Protein AF-A0A3E0PW91-F1 (afdb_monomer_lite)

Radius of gyration: 17.01 Å; chains: 1; bounding box: 28×36×46 Å

pLDDT: mean 74.38, std 12.46, range [48.28, 91.19]

Secondary structure (DSSP, 8-state):
-HHHHHHHHHHHHHHTTTS---B-HHHHHHHTSS-HHHHHHHHHHHTTSPBP-PPPHHHHHHHHHHHSPP---

Sequence (73 aa):
MAARQAKTRAWWDTAAARYDLFVSDLVIEERSAGDPSAAQERLDVIDTVPLLETPDDETRSEVENLSSPPGGR

Foldseek 3Di:
DVVVVVVVVVCLVCVVVPDQFEDEPVVLVVLCPDDNVSSVVVCVSCVPHHHDPDPPPVVVVVVVVVPDDPDDD

Structure (mmCIF, N/CA/C/O backbone):
data_AF-A0A3E0PW91-F1
#
_entry.id   AF-A0A3E0PW91-F1
#
loop_
_atom_site.group_PDB
_atom_site.id
_atom_site.type_symbol
_atom_site.label_atom_id
_atom_site.label_alt_id
_atom_site.label_comp_id
_atom_site.label_asym_id
_atom_site.label_entity_id
_atom_site.label_seq_id
_atom_site.pdbx_PDB_ins_code
_atom_site.Cartn_x
_atom_site.Cartn_y
_atom_site.Cartn_z
_atom_site.occupancy
_atom_site.B_iso_or_equiv
_atom_site.auth_seq_id
_atom_site.auth_comp_id
_atom_site.auth_asym_id
_atom_site.auth_atom_id
_atom_site.pdbx_PDB_model_num
ATOM 1 N N . MET A 1 1 ? 19.831 7.658 -10.285 1.00 61.84 1 MET A N 1
ATOM 2 C CA . MET A 1 1 ? 18.579 7.510 -9.502 1.00 61.84 1 MET A CA 1
ATOM 3 C C . MET A 1 1 ? 17.728 6.292 -9.900 1.00 61.84 1 MET A C 1
ATOM 5 O O . MET A 1 1 ? 17.078 5.742 -9.021 1.00 61.84 1 MET A O 1
ATOM 9 N N . ALA A 1 2 ? 17.790 5.784 -11.141 1.00 69.81 2 ALA A N 1
ATOM 10 C CA . ALA A 1 2 ? 16.977 4.643 -11.603 1.00 69.81 2 ALA A CA 1
ATOM 11 C C . ALA A 1 2 ? 17.203 3.304 -10.859 1.00 69.81 2 ALA A C 1
ATOM 13 O O . ALA A 1 2 ? 16.250 2.579 -10.593 1.00 69.81 2 ALA A O 1
ATOM 14 N N . ALA A 1 3 ? 18.439 2.989 -10.449 1.00 80.25 3 ALA A N 1
ATOM 15 C CA . ALA A 1 3 ? 18.744 1.713 -9.785 1.00 80.25 3 ALA A CA 1
ATOM 16 C C . ALA A 1 3 ? 18.034 1.529 -8.428 1.00 80.25 3 ALA A C 1
ATOM 18 O O . ALA A 1 3 ? 17.741 0.404 -8.035 1.00 80.25 3 ALA A O 1
ATOM 19 N N . ARG A 1 4 ? 17.744 2.622 -7.707 1.00 80.44 4 ARG A N 1
ATOM 20 C CA . ARG A 1 4 ? 17.003 2.563 -6.435 1.00 80.44 4 ARG A CA 1
ATOM 21 C C . ARG A 1 4 ? 15.530 2.244 -6.680 1.00 80.44 4 ARG A C 1
ATOM 23 O O . ARG A 1 4 ? 15.007 1.335 -6.054 1.00 80.44 4 ARG A O 1
ATOM 30 N N . GLN A 1 5 ? 14.913 2.919 -7.650 1.00 80.69 5 GLN A N 1
ATOM 31 C CA . GLN A 1 5 ? 13.522 2.670 -8.037 1.00 80.69 5 GLN A CA 1
ATOM 32 C C . GLN A 1 5 ? 13.325 1.239 -8.551 1.00 80.69 5 GLN A C 1
ATOM 34 O O . GLN A 1 5 ? 12.367 0.579 -8.165 1.00 80.69 5 GLN A O 1
ATOM 39 N N . ALA A 1 6 ? 14.260 0.732 -9.361 1.00 84.38 6 ALA A N 1
ATOM 40 C CA . ALA A 1 6 ? 14.221 -0.644 -9.851 1.00 84.38 6 ALA A CA 1
ATOM 41 C C . ALA A 1 6 ? 14.281 -1.670 -8.708 1.00 84.38 6 ALA A C 1
ATOM 43 O O . ALA A 1 6 ? 13.511 -2.626 -8.702 1.00 84.38 6 ALA A O 1
ATOM 44 N N . LYS A 1 7 ? 15.143 -1.442 -7.706 1.00 86.31 7 LYS A N 1
ATOM 45 C CA . LYS A 1 7 ? 15.215 -2.300 -6.514 1.00 86.31 7 LYS A CA 1
ATOM 46 C C . LYS A 1 7 ? 13.923 -2.271 -5.702 1.00 86.31 7 LYS A C 1
ATOM 48 O O . LYS A 1 7 ? 13.471 -3.322 -5.269 1.00 86.31 7 LYS A O 1
ATOM 53 N N . THR A 1 8 ? 13.327 -1.094 -5.515 1.00 83.56 8 THR A N 1
ATOM 54 C CA . THR A 1 8 ? 12.053 -0.964 -4.799 1.00 83.56 8 THR A CA 1
ATOM 55 C C . THR A 1 8 ? 10.930 -1.707 -5.523 1.00 83.56 8 THR A C 1
ATOM 57 O O . THR A 1 8 ? 10.206 -2.452 -4.878 1.00 83.56 8 THR A O 1
ATOM 60 N N . ARG A 1 9 ? 10.822 -1.582 -6.854 1.00 84.56 9 ARG A N 1
ATOM 61 C CA . ARG A 1 9 ? 9.810 -2.304 -7.651 1.00 84.56 9 ARG A CA 1
ATOM 62 C C . ARG A 1 9 ? 9.978 -3.822 -7.565 1.00 84.56 9 ARG A C 1
ATOM 64 O O . ARG A 1 9 ? 9.043 -4.508 -7.184 1.00 84.56 9 ARG A O 1
ATOM 71 N N . ALA A 1 10 ? 11.196 -4.317 -7.789 1.00 88.12 10 ALA A N 1
ATOM 72 C CA . ALA A 1 10 ? 11.486 -5.750 -7.713 1.00 88.12 10 ALA A CA 1
ATOM 73 C C . ALA A 1 10 ? 11.205 -6.351 -6.323 1.00 88.12 10 ALA A C 1
ATOM 75 O O . ALA A 1 10 ? 10.892 -7.534 -6.199 1.00 88.12 10 ALA A O 1
ATOM 76 N N . TRP A 1 11 ? 11.333 -5.549 -5.261 1.00 91.19 11 TRP A N 1
ATOM 77 C CA . TRP A 1 11 ? 10.930 -5.980 -3.929 1.00 91.19 11 TRP A CA 1
ATOM 78 C C . TRP A 1 11 ? 9.408 -6.140 -3.837 1.00 91.19 11 TRP A C 1
ATOM 80 O O . TRP A 1 11 ? 8.959 -7.220 -3.459 1.00 91.19 11 TRP A O 1
ATOM 90 N N . TRP A 1 12 ? 8.638 -5.123 -4.247 1.00 87.44 12 TRP A N 1
ATOM 91 C CA . TRP A 1 12 ? 7.168 -5.143 -4.211 1.00 87.44 12 TRP A CA 1
ATOM 92 C C . TRP A 1 12 ? 6.574 -6.320 -4.987 1.00 87.44 12 TRP A C 1
ATOM 94 O O . TRP A 1 12 ? 5.693 -6.992 -4.458 1.00 87.44 12 TRP A O 1
ATOM 104 N N . ASP A 1 13 ? 7.141 -6.658 -6.150 1.00 87.88 13 ASP A N 1
ATOM 105 C CA . ASP A 1 13 ? 6.712 -7.804 -6.970 1.00 87.88 13 ASP A CA 1
ATOM 106 C C . ASP A 1 13 ? 6.768 -9.149 -6.221 1.00 87.88 13 ASP A C 1
ATOM 108 O O . ASP A 1 13 ? 6.103 -10.112 -6.594 1.00 87.88 13 ASP A O 1
ATOM 112 N N . THR A 1 14 ? 7.585 -9.242 -5.167 1.00 90.31 14 THR A N 1
ATOM 113 C CA . THR A 1 14 ? 7.797 -10.484 -4.406 1.00 90.31 14 THR A CA 1
ATOM 114 C C . THR A 1 14 ? 7.388 -10.391 -2.940 1.00 90.31 14 THR A C 1
ATOM 116 O O . THR A 1 14 ? 7.433 -11.399 -2.234 1.00 90.31 14 THR A O 1
ATOM 119 N N . ALA A 1 15 ? 7.009 -9.204 -2.466 1.00 88.31 15 ALA A N 1
ATOM 120 C CA . ALA A 1 15 ? 6.763 -8.943 -1.055 1.00 88.31 15 ALA A CA 1
ATOM 121 C C . ALA A 1 15 ? 5.489 -9.637 -0.559 1.00 88.31 15 ALA A C 1
ATOM 123 O O . ALA A 1 15 ? 5.544 -10.309 0.466 1.00 88.31 15 ALA A O 1
ATOM 124 N N . ALA A 1 16 ? 4.399 -9.579 -1.331 1.00 85.00 16 ALA A N 1
ATOM 125 C CA . ALA A 1 16 ? 3.114 -10.190 -0.968 1.00 85.00 16 ALA A CA 1
ATOM 126 C C . ALA A 1 16 ? 3.177 -11.724 -0.834 1.00 85.00 16 ALA A C 1
ATOM 128 O O . ALA A 1 16 ? 2.375 -12.326 -0.134 1.00 85.00 16 ALA A O 1
ATOM 129 N N . ALA A 1 17 ? 4.147 -12.374 -1.488 1.00 88.19 17 ALA A N 1
ATOM 130 C CA . ALA A 1 17 ? 4.363 -13.816 -1.365 1.00 88.19 17 ALA A CA 1
ATOM 131 C C . ALA A 1 17 ? 5.218 -14.203 -0.143 1.00 88.19 17 ALA A C 1
ATOM 133 O O . ALA A 1 17 ? 5.349 -15.387 0.164 1.00 88.19 17 ALA A O 1
ATOM 134 N N . ARG A 1 18 ? 5.869 -13.232 0.508 1.00 90.88 18 ARG A N 1
AT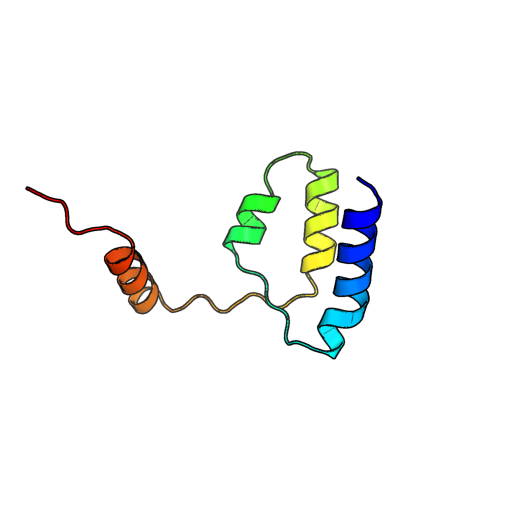OM 135 C CA . ARG A 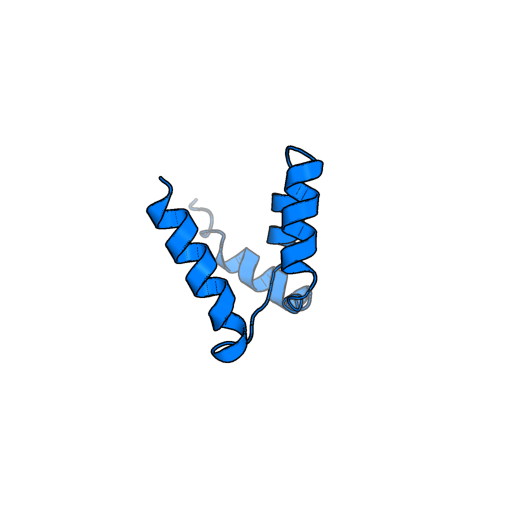1 18 ? 6.822 -13.457 1.608 1.00 90.88 18 ARG A CA 1
ATOM 136 C C . ARG A 1 18 ? 6.363 -12.859 2.935 1.00 90.88 18 ARG A C 1
ATOM 138 O O . ARG A 1 18 ? 6.849 -13.298 3.972 1.00 90.88 18 ARG A O 1
ATOM 145 N N . TYR A 1 19 ? 5.490 -11.859 2.891 1.00 86.81 19 TYR A N 1
ATOM 146 C CA . TYR A 1 19 ? 5.056 -11.074 4.037 1.00 86.81 19 TYR A CA 1
ATOM 147 C C . TYR A 1 19 ? 3.573 -10.738 3.920 1.00 86.81 19 TYR A C 1
ATOM 149 O O . TYR A 1 19 ? 3.082 -10.499 2.816 1.00 86.81 19 TYR A O 1
ATOM 157 N N . ASP A 1 20 ? 2.918 -10.612 5.070 1.00 87.00 20 ASP A N 1
ATOM 158 C CA . ASP A 1 20 ? 1.621 -9.954 5.164 1.00 87.00 20 ASP A CA 1
ATOM 159 C C . ASP A 1 20 ? 1.843 -8.440 5.111 1.00 87.00 20 ASP A C 1
ATOM 161 O O . ASP A 1 20 ? 2.559 -7.860 5.934 1.00 87.00 20 ASP A O 1
ATOM 165 N N . LEU A 1 21 ? 1.296 -7.809 4.078 1.00 87.44 21 LEU A N 1
ATOM 166 C CA . LEU A 1 21 ? 1.478 -6.387 3.816 1.00 87.44 21 LEU A CA 1
ATOM 167 C C . LEU A 1 21 ? 0.301 -5.605 4.385 1.00 87.44 21 LEU A C 1
ATOM 169 O O . LEU A 1 21 ? -0.844 -6.009 4.215 1.00 87.44 21 LEU A O 1
ATOM 173 N N . PHE A 1 22 ? 0.599 -4.462 5.000 1.00 87.50 22 PHE A N 1
ATOM 174 C CA . PHE A 1 22 ? -0.403 -3.541 5.521 1.00 87.50 22 PHE A CA 1
ATOM 175 C C . PHE A 1 22 ? -0.018 -2.094 5.218 1.00 87.50 22 PHE A C 1
ATOM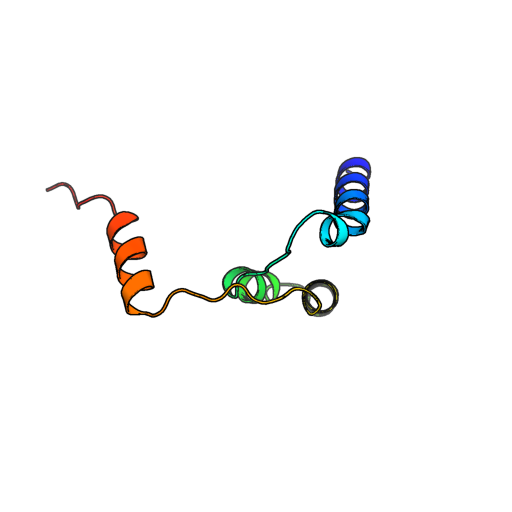 177 O O . PHE A 1 22 ? 1.170 -1.759 5.150 1.00 87.50 22 PHE A O 1
ATOM 184 N N . VAL A 1 23 ? -1.020 -1.231 5.066 1.00 86.38 23 VAL A N 1
ATOM 185 C CA . VAL A 1 23 ? -0.851 0.220 4.927 1.00 86.38 23 VAL A CA 1
ATOM 186 C C . VAL A 1 23 ? -1.566 0.946 6.066 1.00 86.38 23 VAL A C 1
ATOM 188 O O . VAL A 1 23 ? -2.588 0.482 6.540 1.00 86.38 23 VAL A O 1
ATOM 191 N N . SER A 1 24 ? -1.023 2.061 6.551 1.00 84.81 24 SER A N 1
ATOM 192 C CA . SER A 1 24 ? -1.665 2.881 7.592 1.00 84.81 24 SER A CA 1
ATOM 193 C C . SER A 1 24 ? -2.462 4.025 6.966 1.00 84.81 24 SER A C 1
ATOM 195 O O . SER A 1 24 ? -2.030 4.581 5.954 1.00 84.81 24 SER A O 1
ATOM 197 N N . ASP A 1 25 ? -3.549 4.441 7.621 1.00 80.50 25 ASP A N 1
ATOM 198 C CA . ASP A 1 25 ? -4.339 5.624 7.246 1.00 80.50 25 ASP A CA 1
ATOM 199 C C . ASP A 1 25 ? -3.476 6.878 7.090 1.00 80.50 25 ASP A C 1
ATOM 201 O O . ASP A 1 25 ? -3.649 7.640 6.144 1.00 80.50 25 ASP A O 1
ATOM 205 N N . LEU A 1 26 ? -2.460 7.045 7.942 1.00 80.75 26 LEU A N 1
ATOM 206 C CA . LEU A 1 26 ? -1.546 8.185 7.862 1.00 80.75 26 LEU A CA 1
ATOM 207 C C . LEU A 1 26 ? -0.799 8.232 6.520 1.00 80.75 26 LEU A C 1
ATOM 209 O O . LEU A 1 26 ? -0.552 9.305 5.974 1.00 80.75 26 LEU A O 1
ATOM 213 N N . VAL A 1 27 ? -0.449 7.069 5.963 1.00 80.88 27 VAL A N 1
ATOM 214 C CA . VAL A 1 27 ? 0.207 6.985 4.651 1.00 80.88 27 VAL A CA 1
ATOM 215 C C . VAL A 1 27 ? -0.779 7.341 3.542 1.00 80.88 27 VAL A C 1
ATOM 217 O O . VAL A 1 27 ? -0.383 7.971 2.565 1.00 80.88 27 VAL A O 1
ATOM 220 N N . ILE A 1 28 ? -2.055 6.982 3.677 1.00 78.62 28 ILE A N 1
ATOM 221 C CA . ILE A 1 28 ? -3.097 7.363 2.715 1.00 78.62 28 ILE A CA 1
ATOM 222 C C . ILE A 1 28 ? -3.290 8.886 2.737 1.00 78.62 28 ILE A C 1
ATOM 224 O O . ILE A 1 28 ? -3.241 9.529 1.684 1.00 78.62 28 ILE A O 1
ATOM 228 N N . GLU A 1 29 ? -3.408 9.473 3.929 1.00 78.50 29 GLU A N 1
ATOM 229 C CA . GLU A 1 29 ? -3.536 10.918 4.123 1.00 78.50 29 GLU A CA 1
ATOM 230 C C . GLU A 1 29 ? -2.323 11.677 3.569 1.00 78.50 29 GLU A C 1
ATOM 232 O O . GLU A 1 29 ? -2.481 12.592 2.760 1.00 78.50 29 GLU A O 1
ATOM 237 N N . GLU A 1 30 ? -1.099 11.263 3.906 1.00 77.19 30 GLU A N 1
ATOM 238 C CA . GLU A 1 30 ? 0.124 11.928 3.443 1.00 77.19 30 GLU A CA 1
ATOM 239 C C . GLU A 1 30 ? 0.285 11.850 1.914 1.00 77.19 30 GLU A C 1
ATOM 241 O O . GLU A 1 30 ? 0.749 12.797 1.274 1.00 77.19 30 GLU A O 1
ATOM 246 N N . ARG A 1 31 ? -0.119 10.734 1.290 1.00 67.62 31 ARG A N 1
ATOM 247 C CA . ARG A 1 31 ? 0.047 10.523 -0.161 1.00 67.62 31 ARG A CA 1
ATOM 248 C C . ARG A 1 31 ? -0.993 11.224 -1.017 1.00 67.62 31 ARG A C 1
ATOM 250 O O . ARG A 1 31 ? -0.744 11.365 -2.220 1.00 67.62 31 ARG A O 1
ATOM 257 N N . SER A 1 32 ? -2.085 11.676 -0.407 1.00 65.50 32 SER A N 1
ATOM 258 C CA . SER A 1 32 ? -3.125 12.482 -1.049 1.00 65.50 32 SER A CA 1
ATOM 259 C C . SER A 1 32 ? -2.677 13.923 -1.343 1.00 65.50 32 SER A C 1
ATOM 261 O O . SER A 1 32 ? -3.256 14.588 -2.202 1.00 65.50 32 SER A O 1
ATOM 263 N N . ALA A 1 33 ? -1.604 14.398 -0.699 1.00 65.62 33 ALA A N 1
ATOM 264 C CA . ALA A 1 33 ? -1.037 15.716 -0.950 1.00 65.62 33 ALA A CA 1
ATOM 265 C C . ALA A 1 33 ? -0.130 15.724 -2.199 1.00 65.62 33 ALA A C 1
ATOM 267 O O . ALA A 1 33 ? 0.770 14.893 -2.349 1.00 65.62 33 ALA A O 1
ATOM 268 N N . GLY A 1 34 ? -0.330 16.698 -3.093 1.00 69.00 34 GLY A N 1
ATOM 269 C CA . GLY A 1 34 ? 0.512 16.918 -4.276 1.00 69.00 34 GLY A CA 1
ATOM 270 C C . GLY A 1 34 ? -0.241 16.782 -5.600 1.00 69.00 34 GLY A C 1
ATOM 271 O O . GLY A 1 34 ? -1.404 17.161 -5.692 1.00 69.00 34 GLY A O 1
ATOM 272 N N . ASP A 1 35 ? 0.441 16.292 -6.641 1.00 79.31 35 ASP A N 1
ATOM 273 C CA . ASP A 1 35 ? -0.161 16.099 -7.966 1.00 79.31 35 ASP A CA 1
ATOM 274 C C . ASP A 1 35 ? -1.265 15.022 -7.916 1.00 79.31 35 ASP A C 1
ATOM 276 O O . ASP A 1 35 ? -0.959 13.878 -7.558 1.00 79.31 35 ASP A O 1
ATOM 280 N N . PRO A 1 36 ? -2.522 15.351 -8.274 1.00 77.06 36 PRO A N 1
ATOM 281 C CA . PRO A 1 36 ? -3.648 14.426 -8.153 1.00 77.06 36 PRO A CA 1
ATOM 282 C C . PRO A 1 36 ? -3.510 13.160 -9.003 1.00 77.06 36 PRO A C 1
ATOM 284 O O . PRO A 1 36 ? -3.916 12.090 -8.561 1.00 77.06 36 PRO A O 1
ATOM 287 N N . SER A 1 37 ? -2.910 13.252 -10.197 1.00 80.38 37 SER A N 1
ATOM 288 C CA . SER A 1 37 ? -2.720 12.093 -11.081 1.00 80.38 37 SER A CA 1
ATOM 289 C C . SER A 1 37 ? -1.720 11.120 -10.469 1.00 80.38 37 SER A C 1
ATOM 291 O O . SER A 1 37 ? -1.989 9.928 -10.346 1.00 80.38 37 SER A O 1
ATOM 293 N N . ALA A 1 38 ? -0.581 11.637 -10.011 1.00 76.25 38 ALA A N 1
ATOM 294 C CA . ALA A 1 38 ? 0.432 10.824 -9.356 1.00 76.25 38 ALA A CA 1
ATOM 295 C C . ALA A 1 38 ? -0.038 10.301 -7.989 1.00 76.25 38 ALA A C 1
ATOM 297 O O . ALA A 1 38 ? 0.432 9.255 -7.544 1.00 76.25 38 ALA A O 1
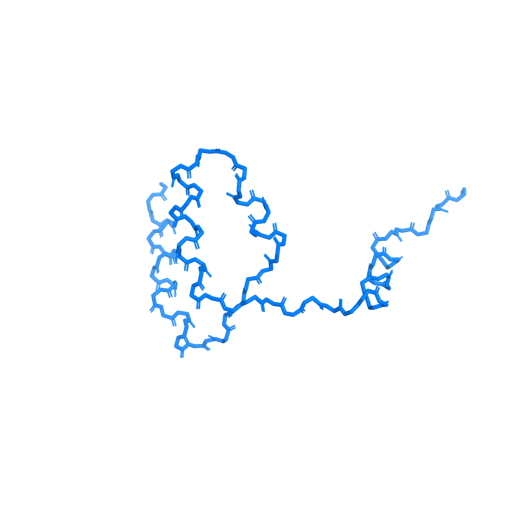ATOM 298 N N . ALA A 1 39 ? -0.906 11.033 -7.283 1.00 79.25 39 ALA A N 1
ATOM 299 C CA . ALA A 1 39 ? -1.530 10.569 -6.048 1.00 79.25 39 ALA A CA 1
ATOM 300 C C . ALA A 1 39 ? -2.463 9.391 -6.316 1.00 79.25 39 ALA A C 1
ATOM 302 O O . ALA A 1 39 ? -2.317 8.366 -5.655 1.00 79.25 39 ALA A O 1
ATOM 303 N N . GLN A 1 40 ? -3.322 9.492 -7.332 1.00 79.12 40 GLN A N 1
ATOM 304 C CA . GLN A 1 40 ? -4.220 8.409 -7.716 1.00 79.12 40 GLN A CA 1
ATOM 305 C C . GLN A 1 40 ? -3.450 7.144 -8.108 1.00 79.12 40 GLN A C 1
ATOM 307 O O . GLN A 1 40 ? -3.725 6.081 -7.569 1.00 79.12 40 GLN A O 1
ATOM 312 N N . GLU A 1 41 ? -2.401 7.263 -8.928 1.00 80.25 41 GLU A N 1
ATOM 313 C CA . GLU A 1 41 ? -1.553 6.114 -9.285 1.00 80.25 41 GLU A CA 1
ATOM 314 C C . GLU A 1 41 ? -0.926 5.430 -8.057 1.00 80.25 41 GLU A C 1
ATOM 316 O O . GLU A 1 41 ? -0.743 4.215 -8.041 1.00 80.25 41 GLU A O 1
ATOM 321 N N . ARG A 1 42 ? -0.579 6.194 -7.009 1.00 81.44 42 ARG A N 1
ATOM 322 C CA . ARG A 1 42 ? -0.064 5.623 -5.754 1.00 81.44 42 ARG A CA 1
ATOM 323 C C . ARG A 1 42 ? -1.161 4.945 -4.943 1.00 81.44 42 ARG A C 1
ATOM 325 O O . ARG A 1 42 ? -0.875 3.911 -4.346 1.00 81.44 42 ARG A O 1
ATOM 332 N N . LEU A 1 43 ? -2.355 5.536 -4.902 1.00 76.38 43 LEU A N 1
ATOM 333 C CA . LEU A 1 43 ? -3.518 5.005 -4.192 1.00 76.38 43 LEU A CA 1
ATOM 334 C C . LEU A 1 43 ? -3.979 3.682 -4.815 1.00 76.38 43 LEU A C 1
ATOM 336 O O . LEU A 1 43 ? -4.138 2.707 -4.092 1.00 76.38 43 LEU A O 1
ATOM 340 N N . ASP A 1 44 ? -4.054 3.601 -6.144 1.00 81.31 44 ASP A N 1
ATOM 341 C CA . ASP A 1 44 ? -4.470 2.389 -6.863 1.00 81.31 44 ASP A CA 1
ATOM 342 C C . ASP A 1 44 ? -3.546 1.188 -6.579 1.00 81.31 44 ASP A C 1
ATOM 344 O O . ASP A 1 44 ? -3.985 0.042 -6.520 1.00 81.31 44 ASP A O 1
ATOM 348 N N . VAL A 1 45 ? -2.247 1.435 -6.372 1.00 78.31 45 VAL A N 1
ATOM 349 C CA . VAL A 1 45 ? -1.274 0.381 -6.037 1.00 78.31 45 VAL A CA 1
ATOM 350 C C . VAL A 1 45 ? -1.466 -0.136 -4.610 1.00 78.31 45 VAL A C 1
ATOM 352 O O . VAL A 1 45 ? -1.296 -1.332 -4.368 1.00 78.31 45 VAL A O 1
ATOM 355 N N . ILE A 1 46 ? -1.805 0.742 -3.663 1.00 80.62 46 ILE A N 1
ATOM 356 C CA . ILE A 1 46 ? -1.981 0.368 -2.252 1.00 80.62 46 ILE A CA 1
ATOM 357 C C . ILE A 1 46 ? -3.402 -0.096 -1.921 1.00 80.62 46 ILE A C 1
ATOM 359 O O . ILE A 1 46 ? -3.576 -0.706 -0.877 1.00 80.62 46 ILE A O 1
ATOM 363 N N . ASP A 1 47 ? -4.385 0.118 -2.800 1.00 80.12 47 ASP A N 1
ATOM 364 C CA . ASP A 1 47 ? -5.786 -0.301 -2.605 1.00 80.12 47 ASP A CA 1
ATOM 365 C C . ASP A 1 47 ? -5.931 -1.824 -2.421 1.00 80.12 47 ASP A C 1
ATOM 367 O O . ASP A 1 47 ? -6.812 -2.320 -1.725 1.00 80.12 47 ASP A O 1
ATOM 371 N N . THR A 1 48 ? -5.003 -2.594 -2.996 1.00 80.75 48 THR A N 1
ATOM 372 C CA . THR A 1 48 ? -4.936 -4.055 -2.817 1.00 80.75 48 THR A CA 1
ATOM 373 C C . THR A 1 48 ? -4.292 -4.500 -1.498 1.00 80.75 48 THR A C 1
ATOM 375 O O . THR A 1 48 ? -4.309 -5.692 -1.183 1.00 80.75 48 THR A O 1
ATOM 378 N N . VAL A 1 49 ? -3.708 -3.573 -0.733 1.00 85.31 49 VAL A N 1
ATOM 379 C CA . VAL A 1 49 ? -3.015 -3.847 0.529 1.00 85.31 49 VAL A CA 1
ATOM 380 C C . VAL A 1 49 ? -3.968 -3.560 1.695 1.00 85.31 49 VAL A C 1
ATOM 382 O O . VAL A 1 49 ? -4.467 -2.442 1.800 1.00 85.31 49 VAL A O 1
ATOM 385 N N . PRO A 1 50 ? -4.209 -4.528 2.598 1.00 85.44 50 PRO A N 1
ATOM 386 C CA . PRO A 1 50 ? -5.060 -4.323 3.763 1.00 85.44 50 PRO A CA 1
ATOM 387 C C . PRO A 1 50 ? -4.648 -3.108 4.600 1.00 85.44 50 PRO A C 1
ATOM 389 O O . PRO A 1 50 ? -3.461 -2.851 4.824 1.00 85.44 50 PRO A O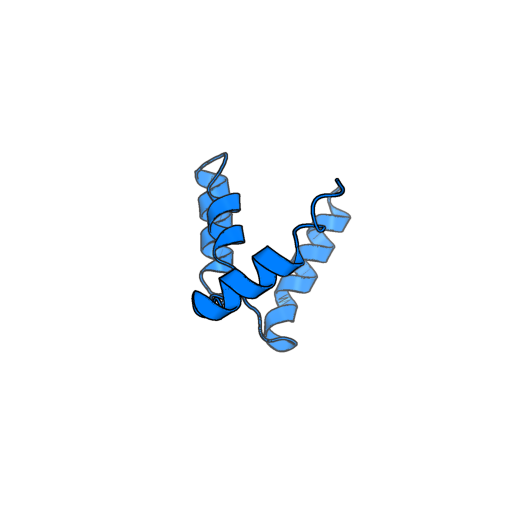 1
ATOM 392 N N . LEU A 1 51 ? -5.639 -2.382 5.109 1.00 84.94 51 LEU A N 1
ATOM 393 C CA . LEU A 1 51 ? -5.399 -1.322 6.073 1.00 84.94 51 LEU A CA 1
ATOM 394 C C . LEU A 1 51 ? -4.984 -1.939 7.415 1.00 84.94 51 LEU A C 1
ATOM 396 O O . LEU A 1 51 ? -5.589 -2.906 7.879 1.00 84.94 51 LEU A O 1
ATOM 400 N N . LEU A 1 52 ? -3.941 -1.389 8.027 1.00 83.25 52 LEU A N 1
ATOM 401 C CA . LEU A 1 52 ? -3.529 -1.748 9.372 1.00 83.25 52 LEU A CA 1
ATOM 402 C C . LEU A 1 52 ? -4.650 -1.345 10.333 1.00 83.25 52 LEU A C 1
ATOM 404 O O . LEU A 1 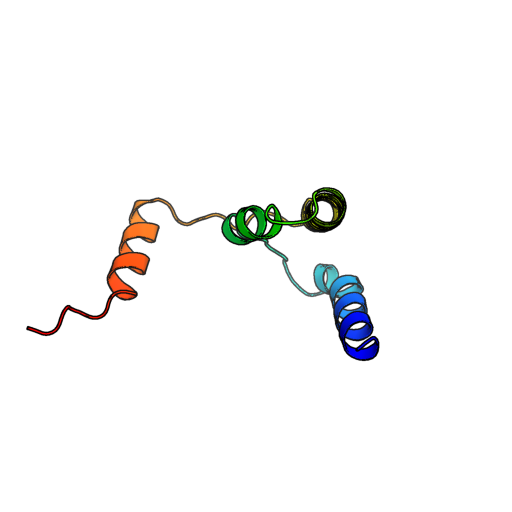52 ? -5.030 -0.174 10.371 1.00 83.25 52 LEU A O 1
ATOM 408 N N . GLU A 1 53 ? -5.156 -2.296 11.114 1.00 74.06 53 GLU A N 1
ATOM 409 C CA . GLU A 1 53 ? -6.118 -1.996 12.171 1.00 74.06 53 GLU A CA 1
ATOM 410 C C . GLU A 1 53 ? -5.472 -1.006 13.143 1.00 74.06 53 GLU A C 1
ATOM 412 O O . GLU A 1 53 ? -4.473 -1.300 13.806 1.00 74.06 53 GLU A O 1
ATOM 417 N N . THR A 1 54 ? -6.003 0.215 13.171 1.00 63.81 54 THR A N 1
ATOM 418 C CA . THR A 1 54 ? -5.582 1.192 14.165 1.00 63.81 54 THR A CA 1
ATOM 419 C C . THR A 1 54 ? -6.039 0.667 15.528 1.00 63.81 54 THR A C 1
ATOM 421 O O . THR A 1 54 ? -7.210 0.306 15.651 1.00 63.81 54 THR A O 1
ATOM 424 N N . PRO A 1 55 ? -5.162 0.639 16.550 1.00 59.75 55 PRO A N 1
ATOM 425 C CA . PRO A 1 55 ? -5.583 0.334 17.909 1.00 59.75 55 PRO A CA 1
ATOM 426 C C . PRO A 1 55 ? -6.756 1.232 18.316 1.00 59.75 55 PRO A C 1
ATOM 428 O O . PRO A 1 55 ? -6.765 2.413 17.954 1.00 59.75 55 PRO A O 1
ATOM 431 N N . ASP A 1 56 ? -7.712 0.702 19.078 1.00 61.03 56 ASP A N 1
ATOM 432 C CA . ASP A 1 56 ? -8.833 1.490 19.593 1.00 61.03 56 ASP A CA 1
ATOM 433 C C . ASP A 1 56 ? -8.332 2.758 20.309 1.00 61.03 56 ASP A C 1
ATOM 435 O O . ASP A 1 56 ? -7.200 2.808 20.802 1.00 61.03 56 ASP A O 1
ATOM 439 N N . ASP A 1 57 ? -9.173 3.790 20.383 1.00 58.34 57 ASP A N 1
ATOM 440 C CA . ASP A 1 57 ? -8.816 5.137 20.868 1.00 58.34 57 ASP A CA 1
ATOM 441 C C . ASP A 1 57 ? -8.113 5.129 22.248 1.00 58.34 57 ASP A C 1
ATOM 443 O O . ASP A 1 57 ? -7.189 5.900 22.512 1.00 58.34 57 ASP A O 1
ATOM 447 N N . GLU A 1 58 ? -8.469 4.163 23.100 1.00 56.91 58 GLU A N 1
ATOM 448 C CA . GLU A 1 58 ? -7.837 3.910 24.400 1.00 56.91 58 GLU A CA 1
ATOM 449 C C . GLU A 1 58 ? -6.344 3.548 24.272 1.00 56.91 58 GLU A C 1
ATOM 451 O O . GLU A 1 58 ? -5.498 4.086 24.984 1.00 56.91 58 GLU A O 1
ATOM 456 N N . THR A 1 59 ? -5.991 2.718 23.290 1.00 59.53 59 THR A N 1
ATOM 457 C CA . THR A 1 59 ? -4.604 2.306 23.026 1.00 59.53 59 THR A CA 1
ATOM 458 C C . THR A 1 59 ? -3.816 3.404 22.303 1.00 59.53 59 THR A C 1
ATOM 460 O O . THR A 1 59 ? -2.609 3.548 22.514 1.00 59.53 59 THR A O 1
ATOM 463 N N . ARG A 1 60 ? -4.488 4.222 21.477 1.00 54.31 60 ARG A N 1
ATOM 464 C CA . ARG A 1 60 ? -3.891 5.388 20.800 1.00 54.31 60 ARG A CA 1
ATOM 465 C C . ARG A 1 60 ? -3.468 6.477 21.796 1.00 54.31 60 ARG A C 1
ATOM 467 O O . ARG A 1 60 ? -2.386 7.043 21.654 1.00 54.31 60 ARG A O 1
ATOM 474 N N . SER A 1 61 ? -4.275 6.741 22.825 1.00 55.56 61 SER A N 1
ATOM 475 C CA . SER A 1 61 ? -3.937 7.712 23.878 1.00 55.56 61 SER A CA 1
ATOM 476 C C . SER A 1 61 ? -2.656 7.338 24.639 1.00 55.56 61 SER A C 1
ATOM 478 O O . SER A 1 61 ? -1.864 8.207 25.013 1.00 55.56 61 SER A O 1
ATOM 480 N N . GLU A 1 62 ? -2.409 6.042 24.837 1.00 57.12 62 GLU A N 1
ATOM 481 C CA . GLU A 1 62 ? -1.262 5.564 25.610 1.00 57.12 62 GLU A CA 1
ATOM 482 C C . GLU A 1 62 ? 0.072 5.702 24.855 1.00 57.12 62 GLU A C 1
ATOM 484 O O . GLU A 1 62 ? 1.081 6.101 25.442 1.00 57.12 62 GLU A O 1
ATOM 489 N N . VAL A 1 63 ? 0.078 5.479 23.534 1.00 61.94 63 VAL A N 1
ATOM 490 C CA . VAL A 1 63 ? 1.265 5.721 22.689 1.00 61.94 63 VAL A CA 1
ATOM 491 C C . VAL A 1 63 ? 1.588 7.211 22.533 1.00 61.94 63 VAL A C 1
ATOM 493 O O . VAL A 1 63 ? 2.765 7.577 22.518 1.00 61.94 63 VAL A O 1
ATOM 496 N N . GLU A 1 64 ? 0.577 8.082 22.487 1.00 59.03 64 GLU A N 1
ATOM 497 C CA . GLU A 1 64 ? 0.758 9.542 22.444 1.00 59.03 64 GLU A CA 1
ATOM 498 C C . GLU A 1 64 ? 1.399 10.062 23.745 1.00 59.03 64 GLU A C 1
ATOM 500 O O . GLU A 1 64 ? 2.362 10.835 23.715 1.00 59.03 64 GLU A O 1
ATOM 505 N N . ASN A 1 65 ? 0.935 9.566 24.898 1.00 58.66 65 ASN A N 1
ATOM 506 C CA . ASN A 1 65 ? 1.488 9.916 26.208 1.00 58.66 65 ASN A CA 1
ATOM 507 C C . ASN A 1 65 ? 2.943 9.456 26.387 1.00 58.66 65 ASN A C 1
ATOM 509 O O . ASN A 1 65 ? 3.713 10.127 27.074 1.00 58.66 65 ASN A O 1
ATOM 513 N N . LEU A 1 66 ? 3.344 8.348 25.754 1.00 59.75 66 LEU A N 1
ATOM 514 C CA . LEU A 1 66 ? 4.722 7.853 25.805 1.00 59.75 66 LEU A CA 1
ATOM 515 C C . LEU A 1 66 ? 5.662 8.591 24.831 1.00 59.75 66 LEU A C 1
ATOM 517 O O . LEU A 1 66 ? 6.874 8.615 25.045 1.00 59.75 66 LEU A O 1
ATOM 521 N N . SER A 1 67 ? 5.118 9.208 23.774 1.00 60.06 67 SER A N 1
ATOM 522 C CA . SER A 1 67 ? 5.890 9.952 22.768 1.00 60.06 67 SER A CA 1
ATOM 523 C C . SER A 1 67 ? 6.175 11.412 23.154 1.00 60.06 67 SER A C 1
ATOM 525 O O . SER A 1 67 ? 7.009 12.054 22.508 1.00 60.06 67 SER A O 1
ATOM 527 N N . SER A 1 68 ? 5.535 11.948 24.199 1.00 53.31 68 SER A N 1
ATOM 528 C CA . SER A 1 68 ? 5.908 13.240 24.789 1.00 53.31 68 SER A CA 1
ATOM 529 C C . SER A 1 68 ? 6.917 13.035 25.927 1.00 53.31 68 SER A C 1
ATOM 531 O O . SER A 1 68 ? 6.608 12.330 26.889 1.00 53.31 68 SER A O 1
ATOM 533 N N . PRO A 1 69 ? 8.115 13.653 25.896 1.00 54.12 69 PRO A N 1
ATOM 534 C CA . PRO A 1 69 ? 8.977 13.653 27.070 1.00 54.12 69 PRO A CA 1
ATOM 535 C C . PRO A 1 69 ? 8.254 14.408 28.199 1.00 54.12 69 PRO A C 1
ATOM 537 O O . PRO A 1 69 ? 7.624 15.435 27.923 1.00 54.12 69 PRO A O 1
ATOM 540 N N . PRO A 1 70 ? 8.327 13.951 29.465 1.00 49.75 70 PRO A N 1
ATOM 541 C CA . PRO A 1 70 ? 7.738 14.689 30.573 1.00 49.75 70 PRO A CA 1
ATOM 542 C C . PRO A 1 70 ? 8.345 16.091 30.577 1.00 49.75 70 PRO A C 1
ATOM 544 O O . PRO A 1 70 ? 9.564 16.239 30.675 1.00 49.75 70 PRO A O 1
ATOM 547 N N . GLY A 1 71 ? 7.491 17.105 30.408 1.00 52.88 71 GLY A N 1
ATOM 548 C CA . GLY A 1 71 ? 7.886 18.507 30.384 1.00 52.88 71 GLY A CA 1
ATOM 549 C C . GLY A 1 71 ? 8.778 18.820 31.580 1.00 52.88 71 GLY A C 1
ATOM 550 O O . GLY A 1 71 ? 8.320 18.821 32.725 1.00 52.88 71 GLY A O 1
ATOM 551 N N . GLY A 1 72 ? 10.064 19.033 31.297 1.00 48.97 72 GLY A N 1
ATOM 552 C CA . GLY A 1 72 ? 11.041 19.488 32.272 1.00 48.97 72 GLY A CA 1
ATOM 553 C C . GLY A 1 72 ? 10.606 20.849 32.797 1.00 48.97 72 GLY A C 1
ATOM 554 O O . GLY A 1 72 ? 10.410 21.781 32.017 1.00 48.97 72 GLY A O 1
ATOM 555 N N . ARG A 1 73 ? 10.392 20.914 34.110 1.00 48.28 73 ARG A N 1
ATOM 556 C CA . ARG A 1 73 ? 10.259 22.167 34.853 1.00 48.28 73 ARG A CA 1
ATOM 557 C C . ARG A 1 73 ? 11.597 22.886 34.935 1.00 48.28 73 ARG A C 1
ATOM 559 O O . ARG A 1 73 ? 12.628 22.179 34.974 1.00 48.28 73 ARG A O 1
#